Protein AF-A0A1W0A9P4-F1 (afdb_monomer_lite)

Secondary structure (DSSP, 8-state):
----SSSGGG---TTHHHHHHHHHHHHHTTT-GGG-HHHHHHHHHHHHHHHHHHHHT----HHHHHHHHHT--

Structure (mmCIF, N/CA/C/O backbone):
data_AF-A0A1W0A9P4-F1
#
_entry.id   AF-A0A1W0A9P4-F1
#
loop_
_atom_site.group_PDB
_atom_site.id
_atom_site.type_symbol
_atom_site.label_atom_id
_atom_site.label_alt_id
_atom_site.label_comp_id
_atom_site.label_asym_id
_atom_site.label_entity_id
_atom_site.label_seq_id
_atom_site.pdbx_PDB_ins_code
_atom_site.Cartn_x
_atom_site.Cartn_y
_atom_site.Cartn_z
_atom_site.occupancy
_atom_site.B_iso_or_equiv
_atom_site.auth_seq_id
_atom_site.auth_comp_id
_atom_site.auth_asym_id
_atom_site.auth_atom_id
_atom_site.pdbx_PDB_model_num
ATOM 1 N N . MET A 1 1 ? -13.930 36.069 2.706 1.00 38.91 1 MET A N 1
ATOM 2 C CA . MET A 1 1 ? -13.601 34.998 1.738 1.00 38.91 1 MET A CA 1
ATOM 3 C C . MET A 1 1 ? -12.828 33.873 2.430 1.00 38.91 1 MET A C 1
ATOM 5 O O . MET A 1 1 ? -11.915 34.158 3.186 1.00 38.91 1 MET A O 1
ATOM 9 N N . LYS A 1 2 ? -13.239 32.623 2.152 1.00 44.00 2 LYS A N 1
ATOM 10 C CA . LYS A 1 2 ? -12.538 31.324 2.291 1.00 44.00 2 LYS A CA 1
ATOM 11 C C . LYS A 1 2 ? -12.000 30.879 3.672 1.00 44.00 2 LYS A C 1
ATOM 13 O O . LYS A 1 2 ? -10.801 30.799 3.900 1.00 44.00 2 LYS A O 1
ATOM 18 N N . LYS A 1 3 ? -12.908 30.369 4.517 1.00 47.47 3 LYS A N 1
ATOM 19 C CA . LYS A 1 3 ? -12.623 29.286 5.487 1.00 47.47 3 LYS A CA 1
ATOM 20 C C . LYS A 1 3 ? -12.701 27.930 4.762 1.00 47.47 3 LYS A C 1
ATOM 22 O O . LYS A 1 3 ? -13.699 27.231 4.891 1.00 47.47 3 LYS A O 1
ATOM 27 N N . MET A 1 4 ? -11.725 27.584 3.921 1.00 45.38 4 MET A N 1
ATOM 28 C CA . MET A 1 4 ? -11.807 26.343 3.125 1.00 45.38 4 MET A CA 1
ATOM 29 C C . MET A 1 4 ? -10.437 25.744 2.778 1.00 45.38 4 MET A C 1
ATOM 31 O O . MET A 1 4 ? -10.186 25.373 1.642 1.00 45.38 4 MET A O 1
ATOM 35 N N . THR A 1 5 ? -9.533 25.651 3.752 1.00 48.75 5 THR A N 1
ATOM 36 C CA . THR A 1 5 ? -8.245 24.944 3.569 1.00 48.75 5 THR A CA 1
ATOM 37 C C . THR A 1 5 ? -7.909 23.962 4.690 1.00 48.75 5 THR A C 1
ATOM 39 O O . THR A 1 5 ? -6.915 23.255 4.600 1.00 48.75 5 THR A O 1
ATOM 42 N N . ARG A 1 6 ? -8.750 23.831 5.728 1.00 47.00 6 ARG A N 1
ATOM 43 C CA . ARG A 1 6 ? -8.428 23.014 6.915 1.00 47.00 6 ARG A CA 1
ATOM 44 C C . ARG A 1 6 ? -9.150 21.660 7.004 1.00 47.00 6 ARG A C 1
ATOM 46 O O . ARG A 1 6 ? -8.974 20.954 7.986 1.00 47.00 6 ARG A O 1
ATOM 53 N N . ARG A 1 7 ? -9.960 21.280 6.005 1.00 43.72 7 ARG A N 1
ATOM 54 C CA . ARG A 1 7 ? -10.614 19.951 5.977 1.00 43.72 7 ARG A CA 1
ATOM 55 C C . ARG A 1 7 ? -9.846 18.890 5.188 1.00 43.72 7 ARG A C 1
ATOM 57 O O . ARG A 1 7 ? -10.001 17.720 5.489 1.00 43.72 7 ARG A O 1
ATOM 64 N N . VAL A 1 8 ? -8.972 19.280 4.261 1.00 45.56 8 VAL A N 1
ATOM 65 C CA . VAL A 1 8 ? -8.248 18.313 3.411 1.00 45.56 8 VAL A CA 1
ATOM 66 C C . VAL A 1 8 ? -7.008 17.737 4.110 1.00 45.56 8 VAL A C 1
ATOM 68 O O . VAL A 1 8 ? -6.605 16.618 3.832 1.00 45.56 8 VAL A O 1
ATOM 71 N N . ALA A 1 9 ? -6.438 18.444 5.092 1.00 42.94 9 ALA A N 1
ATOM 72 C CA . ALA A 1 9 ? -5.289 17.949 5.859 1.00 42.94 9 ALA A CA 1
ATOM 73 C C . ALA A 1 9 ? -5.652 16.893 6.929 1.00 42.94 9 ALA A C 1
ATOM 75 O O . ALA A 1 9 ? -4.759 16.349 7.569 1.00 42.94 9 ALA A O 1
ATOM 76 N N . SER A 1 10 ? -6.946 16.615 7.148 1.00 45.34 10 SER A N 1
ATOM 77 C CA . SER A 1 10 ? -7.426 15.650 8.154 1.00 45.34 10 SER A CA 1
ATOM 78 C C . SER A 1 10 ? -7.691 14.249 7.589 1.00 45.34 10 SER A C 1
ATOM 80 O O . SER A 1 10 ? -8.004 13.346 8.360 1.00 45.34 10 SER A O 1
ATOM 82 N N . GLU A 1 11 ? -7.590 14.062 6.275 1.00 50.00 11 GLU A N 1
ATOM 83 C CA . GLU A 1 11 ? -7.870 12.790 5.596 1.00 50.00 11 GLU A CA 1
ATOM 84 C C . GLU A 1 11 ? -6.654 12.328 4.790 1.00 50.00 11 GLU A C 1
ATOM 86 O O . GLU A 1 11 ? -6.778 11.831 3.676 1.00 50.00 11 GLU A O 1
ATOM 91 N N . SER A 1 12 ? -5.447 12.476 5.345 1.00 53.44 12 SER A N 1
ATOM 92 C CA . SER A 1 12 ? -4.379 11.579 4.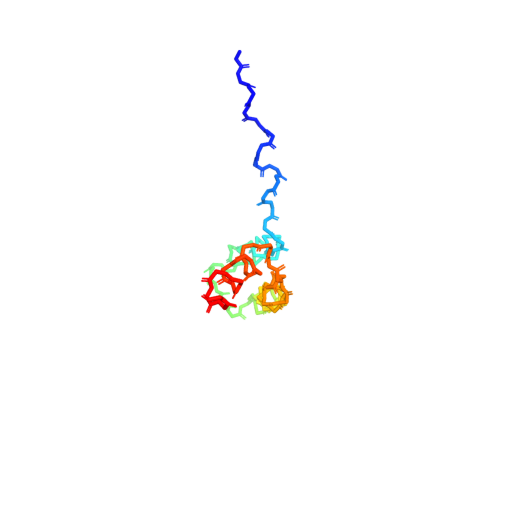910 1.00 53.44 12 SER A CA 1
ATOM 93 C C . SER A 1 12 ? -4.799 10.183 5.350 1.00 53.44 12 SER A C 1
ATOM 95 O O . SER A 1 12 ? -4.672 9.844 6.528 1.00 53.44 12 SER A O 1
ATOM 97 N N . ASN A 1 13 ? -5.360 9.398 4.431 1.00 66.62 13 ASN A N 1
ATOM 98 C CA . ASN A 1 13 ? -5.686 8.005 4.707 1.00 66.62 13 ASN A CA 1
ATOM 99 C C . ASN A 1 13 ? -4.409 7.322 5.206 1.00 66.62 13 ASN A C 1
ATOM 101 O O . ASN A 1 13 ? -3.338 7.544 4.648 1.00 66.62 13 ASN A O 1
ATOM 105 N N . GLU A 1 14 ? -4.505 6.515 6.262 1.00 73.31 14 GLU A N 1
ATOM 106 C CA . GLU A 1 14 ? -3.341 5.935 6.956 1.00 73.31 14 GLU A CA 1
ATOM 107 C C . GLU A 1 14 ? -2.375 5.170 6.025 1.00 73.31 14 GLU A C 1
ATOM 109 O O . GLU A 1 14 ? -1.226 4.996 6.398 1.00 73.31 14 GLU A O 1
ATOM 114 N N . CYS A 1 15 ? -2.822 4.754 4.830 1.00 83.75 15 CYS A N 1
ATOM 115 C CA . CYS A 1 15 ? -2.019 4.055 3.811 1.00 83.75 15 CYS A CA 1
ATOM 116 C C . CYS A 1 15 ? -1.729 4.867 2.538 1.00 83.75 15 CYS A C 1
ATOM 118 O O . CYS A 1 15 ? -1.230 4.342 1.541 1.00 83.75 15 CYS A O 1
ATOM 120 N N . GLN A 1 16 ? -2.125 6.139 2.521 1.00 82.31 16 GLN A N 1
ATOM 121 C CA . GLN A 1 16 ? -1.881 7.049 1.411 1.00 82.31 16 GLN A CA 1
ATOM 122 C C . GLN A 1 16 ? -0.386 7.237 1.096 1.00 82.31 16 GLN A C 1
ATOM 124 O O . GLN A 1 16 ? -0.066 7.250 -0.094 1.00 82.31 16 GLN A O 1
ATOM 129 N N . PRO A 1 17 ? 0.543 7.356 2.069 1.00 87.06 17 PRO A N 1
ATOM 130 C CA . PRO A 1 17 ? 1.955 7.516 1.731 1.00 87.06 17 PRO A CA 1
ATOM 131 C C . PRO A 1 17 ? 2.547 6.266 1.062 1.00 87.06 17 PRO A C 1
ATOM 133 O O . PRO A 1 17 ? 3.246 6.395 0.058 1.00 87.06 17 PRO A O 1
ATOM 136 N N . GLU A 1 18 ? 2.217 5.063 1.532 1.00 85.62 18 GLU A N 1
ATOM 137 C CA . GLU A 1 18 ? 2.659 3.794 0.939 1.00 85.62 18 GLU A 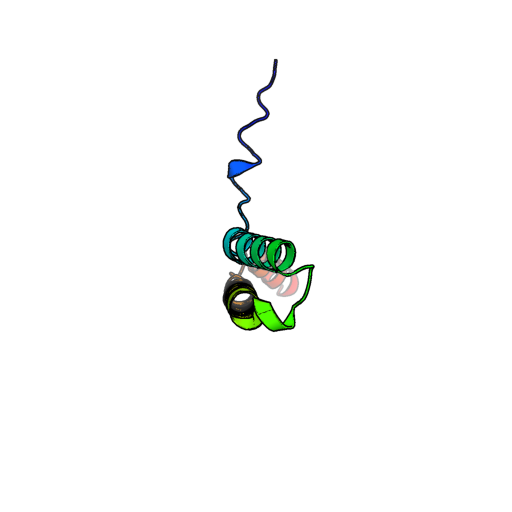CA 1
ATOM 138 C C . GLU A 1 18 ? 2.095 3.613 -0.473 1.00 85.62 18 GLU A C 1
ATOM 140 O O . GLU A 1 18 ? 2.810 3.206 -1.389 1.00 85.62 18 GLU A O 1
ATOM 145 N N . PHE A 1 19 ? 0.833 3.993 -0.681 1.00 86.69 19 PHE A N 1
ATOM 146 C CA . PHE A 1 19 ? 0.220 3.973 -2.004 1.00 86.69 19 PHE A CA 1
ATOM 147 C C . PHE A 1 19 ? 0.898 4.954 -2.971 1.00 86.69 19 PHE A C 1
ATOM 149 O O . PHE A 1 19 ? 1.206 4.590 -4.105 1.00 86.69 19 PHE A O 1
ATOM 156 N N . LEU A 1 20 ? 1.189 6.183 -2.534 1.00 88.69 20 LEU A N 1
ATOM 157 C CA . LEU A 1 20 ? 1.890 7.170 -3.362 1.00 88.69 20 LEU A CA 1
ATOM 158 C C . LEU A 1 20 ? 3.315 6.722 -3.714 1.00 88.69 20 LEU A C 1
ATOM 160 O O . LEU A 1 20 ? 3.757 6.956 -4.839 1.00 88.69 20 LEU A O 1
ATOM 164 N N . MET A 1 21 ? 4.014 6.036 -2.802 1.00 88.19 21 MET A N 1
ATOM 165 C CA . MET A 1 21 ? 5.317 5.431 -3.099 1.00 88.19 21 MET A CA 1
ATOM 166 C C . MET A 1 21 ? 5.214 4.352 -4.182 1.00 88.19 21 MET A C 1
ATOM 168 O O . MET A 1 21 ? 6.026 4.346 -5.108 1.00 88.19 21 MET A O 1
ATOM 172 N N . PHE A 1 22 ? 4.190 3.497 -4.124 1.00 89.38 22 PHE A N 1
ATOM 173 C CA . PHE A 1 22 ? 3.934 2.492 -5.158 1.00 89.38 22 PHE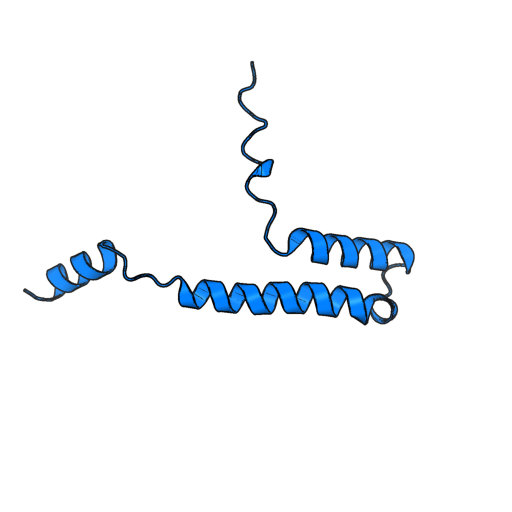 A CA 1
ATOM 174 C C . PHE A 1 22 ? 3.631 3.120 -6.526 1.00 89.38 22 PHE A C 1
ATOM 176 O O . PHE A 1 22 ? 4.255 2.748 -7.521 1.00 89.38 22 PHE A O 1
ATOM 183 N N . ILE A 1 23 ? 2.746 4.124 -6.587 1.00 90.00 23 ILE A N 1
ATOM 184 C CA . ILE A 1 23 ? 2.461 4.854 -7.835 1.00 90.00 23 ILE A CA 1
ATOM 185 C C . ILE A 1 23 ? 3.729 5.528 -8.381 1.00 90.00 23 ILE A C 1
ATOM 187 O O . ILE A 1 23 ? 3.999 5.466 -9.581 1.00 90.00 23 ILE A O 1
ATOM 191 N N . GLY A 1 24 ? 4.541 6.133 -7.510 1.00 90.69 24 GLY A N 1
ATOM 192 C CA . GLY A 1 24 ? 5.807 6.753 -7.895 1.00 90.69 24 GLY A CA 1
ATOM 193 C C . GLY A 1 24 ? 6.824 5.753 -8.458 1.00 90.69 24 GLY A C 1
ATOM 194 O O . GLY A 1 24 ? 7.527 6.072 -9.417 1.00 90.69 24 GLY A O 1
ATOM 195 N N . ALA A 1 25 ? 6.890 4.540 -7.905 1.00 89.00 25 ALA A N 1
ATOM 196 C CA . ALA A 1 25 ? 7.735 3.466 -8.423 1.00 89.00 25 ALA A CA 1
ATOM 197 C C . ALA A 1 25 ? 7.238 2.963 -9.788 1.00 89.00 25 ALA A C 1
ATOM 199 O O . ALA A 1 25 ? 8.034 2.833 -10.719 1.00 89.00 25 ALA A O 1
ATOM 200 N N . MET A 1 26 ? 5.925 2.778 -9.951 1.00 91.38 26 MET A N 1
ATOM 201 C CA . MET A 1 26 ? 5.335 2.395 -11.237 1.00 91.38 26 MET A CA 1
ATOM 202 C C . MET A 1 26 ? 5.613 3.429 -12.325 1.00 91.38 26 MET A C 1
ATOM 204 O O . MET A 1 26 ? 6.015 3.060 -13.426 1.00 91.38 26 MET A O 1
ATOM 208 N N . ALA A 1 27 ? 5.480 4.721 -12.016 1.00 91.94 27 ALA A N 1
ATOM 209 C CA . ALA A 1 27 ? 5.777 5.789 -12.966 1.00 91.94 27 ALA A CA 1
ATOM 210 C C . ALA A 1 27 ? 7.238 5.749 -13.459 1.00 91.94 27 ALA A C 1
ATOM 212 O O . ALA A 1 27 ? 7.497 6.004 -14.632 1.00 91.94 27 ALA A O 1
ATOM 213 N N . LYS A 1 28 ? 8.192 5.372 -12.596 1.00 92.06 28 LYS A N 1
ATOM 214 C CA . LYS A 1 28 ? 9.613 5.214 -12.964 1.00 92.06 28 LYS A CA 1
ATOM 215 C C . LYS A 1 28 ? 9.892 3.968 -13.804 1.00 92.06 28 LYS A C 1
ATOM 217 O O . LYS A 1 28 ? 10.870 3.942 -14.546 1.00 92.06 28 LYS A O 1
ATOM 222 N N . HIS A 1 29 ? 9.060 2.938 -13.683 1.00 91.19 29 HIS A N 1
ATOM 223 C CA . HIS A 1 29 ? 9.241 1.649 -14.348 1.00 91.19 29 HIS A CA 1
ATOM 224 C C . HIS A 1 29 ? 8.256 1.417 -15.501 1.00 91.19 29 HIS A C 1
ATOM 226 O O . HIS A 1 29 ? 7.983 0.271 -15.841 1.00 91.19 29 HIS A O 1
ATOM 232 N N . ASN A 1 30 ? 7.739 2.480 -16.131 1.00 91.62 30 ASN A N 1
ATOM 233 C CA . ASN A 1 30 ? 6.773 2.390 -17.237 1.00 91.62 30 ASN A CA 1
ATOM 234 C C . ASN A 1 30 ? 5.530 1.552 -16.892 1.00 91.62 30 ASN A C 1
ATOM 236 O O . ASN A 1 30 ? 5.021 0.814 -17.730 1.00 91.62 30 ASN A O 1
ATOM 240 N N . TRP A 1 31 ? 5.052 1.662 -15.652 1.00 86.06 31 TRP A N 1
ATOM 241 C CA . TRP A 1 31 ? 3.902 0.923 -15.123 1.00 86.06 31 TRP A CA 1
ATOM 242 C C . TRP A 1 31 ? 4.095 -0.601 -15.053 1.00 86.06 31 TRP A C 1
ATOM 244 O O . TRP A 1 31 ? 3.129 -1.351 -14.919 1.00 86.06 31 TRP A O 1
ATOM 254 N N . ASP A 1 32 ? 5.345 -1.069 -15.069 1.00 88.56 32 ASP A N 1
ATOM 255 C CA . ASP A 1 32 ? 5.691 -2.470 -14.842 1.00 88.56 32 ASP A CA 1
ATOM 256 C C . ASP A 1 32 ? 5.616 -2.825 -13.348 1.00 88.56 32 ASP A C 1
ATOM 258 O O . ASP A 1 32 ? 6.553 -2.614 -12.573 1.00 88.56 32 ASP A O 1
ATOM 262 N N . SER A 1 33 ? 4.481 -3.399 -12.948 1.00 82.44 33 SER A N 1
ATOM 263 C CA . SER A 1 33 ? 4.230 -3.822 -11.564 1.00 82.44 33 SER A CA 1
ATOM 264 C C . SER A 1 33 ? 5.213 -4.880 -11.039 1.00 82.44 33 SER A C 1
ATOM 266 O O . SER A 1 33 ? 5.430 -4.954 -9.828 1.00 82.44 33 SER A O 1
ATOM 268 N N . SER A 1 34 ? 5.864 -5.656 -11.918 1.00 89.50 34 SER A N 1
ATOM 269 C CA . SER A 1 34 ? 6.817 -6.704 -11.517 1.00 89.50 34 SER A CA 1
ATOM 270 C C . SER A 1 34 ? 8.089 -6.139 -10.876 1.00 89.50 34 SER A C 1
ATOM 272 O O . SER A 1 34 ? 8.754 -6.821 -10.096 1.00 89.50 34 SER A O 1
ATOM 274 N N . LYS A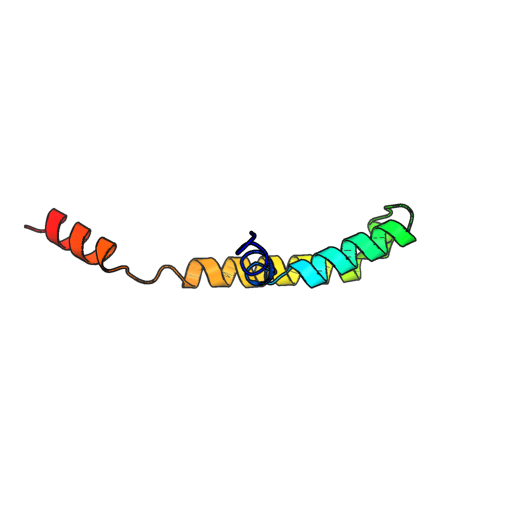 1 35 ? 8.402 -4.867 -11.147 1.00 87.44 35 LYS A N 1
ATOM 275 C CA . LYS A 1 35 ? 9.555 -4.152 -10.581 1.00 87.44 35 LYS A CA 1
ATOM 276 C C . LYS A 1 35 ? 9.229 -3.406 -9.288 1.00 87.44 35 LYS A C 1
ATOM 278 O O . LYS A 1 35 ? 10.143 -2.947 -8.614 1.00 87.44 35 LYS A O 1
ATOM 283 N N . CYS A 1 36 ? 7.950 -3.320 -8.922 1.00 90.81 3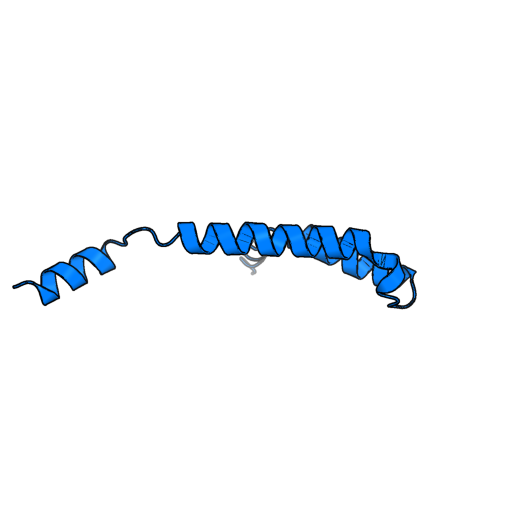6 CYS A N 1
ATOM 284 C CA . CYS A 1 36 ? 7.448 -2.557 -7.772 1.00 90.81 36 CYS A CA 1
ATOM 285 C C . CYS A 1 36 ? 6.861 -3.466 -6.676 1.00 90.81 36 CYS A C 1
ATOM 287 O O . CYS A 1 36 ? 5.968 -3.068 -5.927 1.00 90.81 36 CYS A O 1
ATOM 289 N N . VAL A 1 37 ? 7.318 -4.724 -6.605 1.00 91.81 37 VAL A N 1
ATOM 290 C CA . VAL A 1 37 ? 6.771 -5.755 -5.699 1.00 91.81 37 VAL A CA 1
ATOM 291 C C . VAL A 1 37 ? 6.929 -5.369 -4.229 1.00 91.81 37 VAL A C 1
ATOM 293 O O . VAL A 1 37 ? 6.078 -5.715 -3.407 1.00 91.81 37 VAL A O 1
ATOM 296 N N . ARG A 1 38 ? 8.003 -4.649 -3.883 1.00 90.19 38 ARG A N 1
ATOM 297 C CA . ARG A 1 38 ? 8.252 -4.209 -2.507 1.00 90.19 38 ARG A CA 1
ATOM 298 C C . ARG A 1 38 ? 7.237 -3.151 -2.089 1.00 90.19 38 ARG A C 1
ATOM 300 O O . ARG A 1 38 ? 6.552 -3.322 -1.090 1.00 90.19 38 ARG A O 1
ATOM 307 N N . GLU A 1 39 ? 7.087 -2.115 -2.900 1.00 88.56 39 GLU A N 1
ATOM 308 C CA . GLU A 1 39 ? 6.180 -0.996 -2.661 1.00 88.56 39 GLU A CA 1
ATOM 309 C C . GLU A 1 39 ? 4.718 -1.459 -2.678 1.00 88.56 39 GLU A C 1
ATOM 311 O O . GLU A 1 39 ? 3.913 -1.018 -1.859 1.00 88.56 39 GLU A O 1
ATOM 316 N N . TRP A 1 40 ? 4.386 -2.415 -3.554 1.00 87.81 40 TRP A N 1
ATOM 317 C CA . TRP A 1 40 ? 3.089 -3.088 -3.540 1.00 87.81 40 TRP A CA 1
ATOM 318 C C . TRP A 1 40 ? 2.840 -3.824 -2.222 1.00 87.81 40 TRP A C 1
ATOM 320 O O . TRP A 1 40 ? 1.767 -3.695 -1.634 1.00 87.81 40 TRP A O 1
ATOM 330 N N . ARG A 1 41 ? 3.826 -4.592 -1.738 1.00 91.00 41 ARG A N 1
ATOM 331 C CA . ARG A 1 41 ? 3.721 -5.326 -0.470 1.00 91.00 41 ARG A CA 1
ATOM 332 C C . ARG A 1 41 ? 3.522 -4.373 0.706 1.00 91.00 41 ARG A C 1
ATOM 334 O O . ARG A 1 41 ? 2.687 -4.658 1.561 1.00 91.00 41 ARG A O 1
ATOM 341 N N . ASP A 1 42 ? 4.237 -3.256 0.736 1.00 87.69 42 ASP A N 1
ATOM 342 C CA . ASP A 1 42 ? 4.126 -2.261 1.804 1.00 87.69 42 ASP A CA 1
ATOM 343 C C . ASP A 1 42 ? 2.731 -1.608 1.812 1.00 87.69 42 ASP A C 1
ATOM 345 O O . ASP A 1 42 ? 2.064 -1.573 2.852 1.00 87.69 42 ASP A O 1
ATOM 349 N N . ALA A 1 43 ? 2.225 -1.208 0.639 1.00 87.06 43 ALA A N 1
ATOM 350 C CA . ALA A 1 43 ? 0.867 -0.684 0.493 1.00 87.06 43 ALA A CA 1
ATOM 351 C C . ALA A 1 43 ? -0.201 -1.723 0.884 1.00 87.06 43 ALA A C 1
ATOM 353 O O . ALA A 1 43 ? -1.134 -1.421 1.636 1.00 87.06 43 ALA A O 1
ATOM 354 N N . TYR A 1 44 ? -0.045 -2.971 0.433 1.00 87.88 44 TYR A N 1
ATOM 355 C CA . TYR A 1 44 ? -0.949 -4.074 0.756 1.00 87.88 44 TYR A CA 1
ATOM 356 C C . TYR A 1 44 ? -0.972 -4.380 2.259 1.00 87.88 44 TYR A C 1
ATOM 358 O O . TYR A 1 44 ? -2.044 -4.552 2.847 1.00 87.88 44 TYR A O 1
ATOM 366 N N . ASN A 1 45 ? 0.195 -4.413 2.903 1.00 88.19 45 ASN A N 1
ATOM 367 C CA . ASN A 1 45 ? 0.318 -4.668 4.335 1.00 88.19 45 ASN A CA 1
ATOM 368 C C . ASN A 1 45 ? -0.360 -3.573 5.159 1.00 88.19 45 ASN A C 1
ATOM 370 O O . ASN A 1 45 ? -1.084 -3.897 6.101 1.00 88.19 45 ASN A O 1
ATOM 374 N N . CYS A 1 46 ? -0.197 -2.302 4.779 1.00 85.50 46 CYS A N 1
ATOM 375 C CA . CYS A 1 46 ? -0.889 -1.205 5.449 1.00 85.50 46 CYS A CA 1
ATOM 376 C C . CYS A 1 46 ? -2.414 -1.361 5.353 1.00 85.50 46 CYS A C 1
ATOM 378 O O . CYS A 1 46 ? -3.118 -1.320 6.369 1.00 85.50 46 CYS A O 1
ATOM 380 N N . VAL A 1 47 ? -2.939 -1.611 4.147 1.00 83.56 47 VAL A N 1
ATOM 381 C CA . VAL A 1 47 ? -4.385 -1.784 3.929 1.00 83.56 47 VAL A CA 1
ATOM 382 C C . VAL A 1 47 ? -4.919 -2.976 4.723 1.00 83.56 47 VAL A C 1
ATOM 384 O O . VAL A 1 47 ? -5.961 -2.879 5.373 1.00 83.56 47 VAL A O 1
ATOM 387 N N . THR A 1 48 ? -4.189 -4.090 4.728 1.00 83.56 48 THR A N 1
ATOM 388 C CA . THR A 1 48 ? -4.581 -5.312 5.442 1.00 83.56 48 THR A CA 1
ATOM 389 C C . THR A 1 48 ? -4.560 -5.108 6.960 1.00 83.56 48 THR A C 1
ATOM 391 O O . THR A 1 48 ? -5.504 -5.498 7.652 1.00 83.56 48 THR A O 1
ATOM 394 N N . ALA A 1 49 ? -3.540 -4.429 7.490 1.00 82.00 49 ALA A N 1
ATOM 395 C CA . ALA A 1 49 ? -3.454 -4.085 8.907 1.00 82.00 49 ALA A CA 1
ATOM 396 C C . ALA A 1 49 ? -4.597 -3.152 9.341 1.00 82.00 49 ALA A C 1
ATOM 398 O O . ALA A 1 49 ? -5.195 -3.350 10.401 1.00 82.00 49 ALA A O 1
ATOM 399 N N . ASN A 1 50 ? -4.957 -2.172 8.511 1.00 73.06 50 ASN A N 1
ATOM 400 C CA . ASN A 1 50 ? -6.019 -1.216 8.830 1.00 73.06 50 ASN A CA 1
ATOM 401 C C . ASN A 1 50 ? -7.428 -1.786 8.647 1.00 73.06 50 ASN A C 1
ATOM 403 O O . ASN A 1 50 ? -8.319 -1.481 9.445 1.00 73.06 50 ASN A O 1
ATOM 407 N N . ARG A 1 51 ? -7.629 -2.705 7.697 1.00 70.12 51 ARG A N 1
ATOM 408 C CA . ARG A 1 51 ? -8.869 -3.486 7.583 1.00 70.12 51 ARG A CA 1
ATOM 409 C C . ARG A 1 51 ? -9.174 -4.248 8.880 1.00 70.12 51 ARG A C 1
ATOM 411 O O . ARG A 1 51 ? -10.321 -4.260 9.325 1.00 70.12 51 ARG A O 1
ATOM 418 N N . ASN A 1 52 ? -8.150 -4.803 9.530 1.00 61.03 52 ASN A N 1
ATOM 419 C CA . ASN A 1 52 ? -8.294 -5.516 10.804 1.00 61.03 52 ASN A CA 1
ATOM 420 C C . ASN A 1 52 ? -8.518 -4.581 12.009 1.00 61.03 52 ASN A C 1
ATOM 422 O O . ASN A 1 52 ? -9.154 -4.971 12.985 1.00 61.03 52 ASN A O 1
ATOM 426 N N . LYS A 1 53 ? -8.075 -3.319 11.947 1.00 61.59 53 LYS A N 1
ATOM 427 C CA . LYS A 1 53 ? -8.409 -2.305 12.968 1.00 61.59 53 LYS A CA 1
ATOM 428 C C . LYS A 1 53 ? -9.859 -1.817 12.857 1.00 61.59 53 LYS A C 1
ATOM 430 O O . LYS A 1 53 ? -10.470 -1.471 13.868 1.00 61.59 53 LYS A O 1
ATOM 435 N N . GLY A 1 54 ? -10.422 -1.792 11.647 1.00 53.62 54 GLY A N 1
ATOM 436 C CA . GLY A 1 54 ? -11.813 -1.396 11.399 1.00 53.62 54 GLY A CA 1
ATOM 437 C C . GLY A 1 54 ? -12.838 -2.354 12.017 1.00 53.62 54 GLY A C 1
ATOM 438 O O . GLY A 1 54 ? -13.845 -1.904 12.563 1.00 53.62 54 GLY A O 1
ATOM 439 N N . SER A 1 55 ? -12.561 -3.661 12.019 1.00 50.25 55 SER A N 1
ATOM 440 C CA . SER A 1 55 ? -13.429 -4.664 12.657 1.00 50.25 55 SER A CA 1
ATOM 441 C C . SER A 1 55 ? -13.384 -4.599 14.190 1.00 50.25 55 SER A C 1
ATOM 443 O O . SER A 1 55 ? -14.418 -4.775 14.833 1.00 50.25 55 SER A O 1
ATOM 445 N N . ALA A 1 56 ? -12.235 -4.246 14.777 1.00 51.00 56 ALA A N 1
ATOM 446 C CA . ALA A 1 56 ? -12.086 -4.009 16.217 1.00 51.00 56 ALA A CA 1
ATOM 447 C C . ALA A 1 56 ? -12.771 -2.711 16.703 1.00 51.00 56 ALA A C 1
ATOM 449 O O . ALA A 1 56 ? -13.053 -2.557 17.891 1.00 51.00 56 ALA A O 1
ATOM 450 N N . LYS A 1 57 ? -13.091 -1.776 15.793 1.00 53.31 57 LYS A N 1
ATOM 451 C CA . LYS A 1 57 ? -13.845 -0.540 16.076 1.00 53.31 57 LYS A CA 1
ATOM 452 C C . LYS A 1 57 ? -15.369 -0.704 16.006 1.00 53.31 57 LYS A C 1
ATOM 454 O O . LYS A 1 57 ? -16.073 0.304 16.090 1.00 53.31 57 LYS A O 1
ATOM 459 N N . ARG A 1 58 ? -15.915 -1.928 15.962 1.00 55.81 58 ARG A N 1
ATOM 460 C CA . ARG A 1 58 ? -17.308 -2.183 16.388 1.00 55.81 58 ARG A CA 1
ATOM 461 C C . ARG A 1 58 ? -17.419 -1.984 17.907 1.00 55.81 58 ARG A C 1
ATOM 463 O O . ARG A 1 58 ? -17.687 -2.907 18.666 1.00 55.81 58 ARG A O 1
ATOM 470 N N . LYS A 1 59 ? -17.176 -0.754 18.369 1.00 56.41 59 LYS A N 1
ATOM 471 C CA . LYS A 1 59 ? -17.522 -0.333 19.720 1.00 56.41 59 LYS A CA 1
ATOM 472 C C . LYS A 1 59 ? -19.032 -0.471 19.835 1.00 56.41 59 LYS A C 1
ATOM 474 O O . LYS A 1 59 ? -19.753 0.038 18.977 1.00 56.41 59 LYS A O 1
ATOM 479 N N . SER A 1 60 ? -19.488 -1.166 20.871 1.00 59.12 60 SER A N 1
ATOM 480 C CA . SER A 1 60 ? -20.891 -1.157 21.266 1.00 59.12 60 SER A CA 1
ATOM 481 C C . SER A 1 60 ? -21.328 0.301 21.384 1.00 59.12 60 SER A C 1
ATOM 483 O O . SER A 1 60 ? -20.839 1.035 22.243 1.00 59.12 60 SER A O 1
ATOM 485 N N . THR A 1 61 ? -22.133 0.776 20.438 1.00 70.06 61 THR A N 1
ATOM 486 C CA . THR A 1 61 ? -22.609 2.156 20.454 1.00 70.06 61 THR A CA 1
ATOM 487 C C . THR A 1 61 ? -23.773 2.251 21.428 1.00 70.06 61 THR A C 1
ATOM 489 O O . THR A 1 61 ? -24.498 1.280 21.643 1.00 70.06 61 THR A O 1
ATOM 492 N N . LEU A 1 62 ? -24.002 3.432 22.002 1.00 71.94 62 LEU A N 1
ATOM 493 C CA . LEU A 1 62 ? -25.218 3.680 22.780 1.00 71.94 62 LEU A CA 1
ATOM 494 C C . LEU A 1 62 ? -26.469 3.271 21.979 1.00 71.94 62 LEU A C 1
ATOM 496 O O . LEU A 1 62 ? -27.351 2.621 22.525 1.00 71.94 62 LEU A O 1
ATOM 500 N N . ASN A 1 63 ? -26.480 3.519 20.664 1.00 70.44 63 ASN A N 1
ATOM 501 C CA . ASN A 1 63 ? -27.548 3.082 19.759 1.00 70.44 63 ASN A CA 1
ATOM 502 C C . ASN A 1 63 ? -27.751 1.558 19.743 1.00 70.44 63 ASN A C 1
ATOM 504 O O . ASN A 1 63 ? -28.891 1.108 19.694 1.00 70.44 63 ASN A O 1
ATOM 508 N N . TYR A 1 64 ? -26.683 0.758 19.828 1.00 73.56 64 TYR A N 1
ATOM 509 C CA . TYR A 1 64 ? -26.798 -0.697 19.968 1.00 73.56 64 TYR A CA 1
ATOM 510 C C . TYR A 1 64 ? -27.497 -1.083 21.280 1.00 73.56 64 TYR A C 1
ATOM 512 O O . TYR A 1 64 ? -28.401 -1.917 21.273 1.00 73.56 64 TYR A O 1
ATOM 520 N N . HIS A 1 65 ? -27.145 -0.444 22.399 1.00 75.69 65 HIS A N 1
ATOM 521 C CA . HIS A 1 65 ? -27.791 -0.705 23.690 1.00 75.69 65 HIS A CA 1
ATOM 522 C C . HIS A 1 65 ? -29.244 -0.211 23.742 1.00 75.69 65 HIS A C 1
ATOM 524 O O . HIS A 1 65 ? -30.101 -0.928 24.252 1.00 75.69 65 HIS A O 1
ATOM 530 N N . VAL A 1 66 ? -29.536 0.957 23.163 1.00 77.31 66 VAL A N 1
ATOM 531 C CA . VAL A 1 66 ? -30.891 1.523 23.064 1.00 77.31 66 VAL A CA 1
ATOM 532 C C . VAL A 1 66 ? -31.788 0.636 22.201 1.00 77.31 66 VAL A C 1
ATOM 534 O O . VAL A 1 66 ? -32.886 0.297 22.628 1.00 77.31 66 VAL A O 1
ATOM 537 N N . MET A 1 67 ? -31.318 0.175 21.036 1.00 72.44 67 MET A N 1
ATOM 538 C CA . MET A 1 67 ? -32.092 -0.759 20.207 1.00 72.44 67 MET A CA 1
ATOM 539 C C . MET A 1 67 ? -32.275 -2.128 20.866 1.00 72.44 67 MET A C 1
ATOM 541 O O . MET A 1 67 ? -33.306 -2.764 20.663 1.00 72.44 67 MET A O 1
ATOM 545 N N . ARG A 1 68 ? -31.302 -2.591 21.661 1.00 72.00 68 ARG A N 1
ATOM 546 C CA . ARG A 1 68 ? -31.433 -3.843 22.417 1.00 72.00 68 ARG A CA 1
ATOM 547 C C . ARG A 1 68 ? -32.467 -3.731 23.539 1.00 72.00 68 ARG A C 1
ATOM 549 O O . ARG A 1 68 ? -33.221 -4.673 23.732 1.00 72.00 68 ARG A O 1
ATOM 556 N N . LEU A 1 69 ? -32.517 -2.600 24.245 1.00 74.56 69 LEU A N 1
ATOM 557 C CA . LEU A 1 69 ? -33.539 -2.326 25.263 1.00 74.56 69 LEU A CA 1
ATOM 558 C C . LEU A 1 69 ? -34.926 -2.149 24.634 1.00 74.56 69 LEU A C 1
ATOM 560 O O . LEU A 1 69 ? -35.891 -2.705 25.136 1.00 74.56 69 LEU A O 1
ATOM 564 N N . ALA A 1 70 ? -35.016 -1.461 23.494 1.00 69.81 70 ALA A N 1
ATOM 565 C CA . ALA A 1 70 ? -36.271 -1.284 22.762 1.00 69.81 70 ALA A CA 1
ATOM 566 C C . ALA A 1 70 ? -36.827 -2.589 22.155 1.00 69.81 70 ALA A C 1
ATOM 568 O O . ALA A 1 70 ? -38.014 -2.663 21.869 1.00 69.81 70 ALA A O 1
ATOM 569 N N . LYS A 1 71 ? -35.982 -3.609 21.940 1.00 71.19 71 LYS A N 1
ATOM 570 C CA . LYS A 1 71 ? -36.387 -4.966 21.523 1.00 71.19 71 LYS A CA 1
ATOM 571 C C . LYS A 1 71 ? -36.590 -5.938 22.697 1.00 71.19 71 LYS A C 1
ATOM 573 O O . LYS A 1 71 ? -36.844 -7.113 22.451 1.00 71.19 71 LYS A O 1
ATOM 578 N N . GLY A 1 72 ? -36.400 -5.481 23.935 1.00 57.56 72 GLY A N 1
ATOM 579 C CA . GLY A 1 72 ? -36.355 -6.313 25.140 1.00 57.56 72 GLY A CA 1
ATOM 580 C C . GLY A 1 72 ? -37.137 -5.740 26.322 1.00 57.56 72 GLY A C 1
ATOM 581 O O . GLY A 1 72 ? -36.702 -5.915 27.459 1.00 57.56 72 GLY A O 1
ATOM 58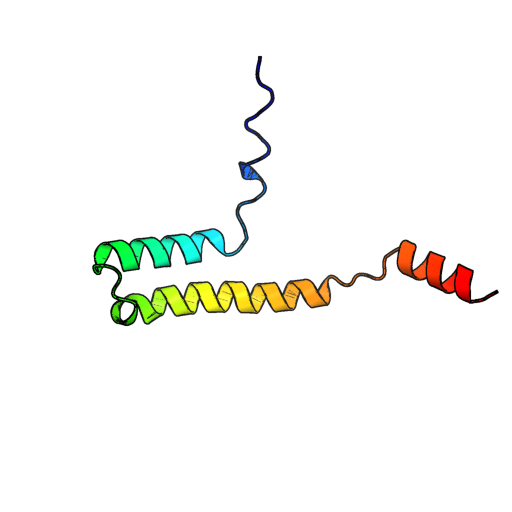2 N N . LEU A 1 73 ? -38.254 -5.070 26.020 1.00 48.56 73 LEU A N 1
ATOM 583 C CA . LEU A 1 73 ? -39.490 -5.013 26.804 1.00 48.56 73 LEU A CA 1
ATOM 584 C C . LEU A 1 73 ? -40.620 -5.467 25.876 1.00 48.56 73 LEU A C 1
ATOM 586 O O . LEU A 1 73 ? -40.633 -4.973 24.724 1.00 48.56 73 LEU A O 1
#

pLDDT: mean 72.91, std 16.87, range [38.91, 92.06]

Foldseek 3Di:
DDPDDPPVVVPPPQLVVLVVVLVVQCVVVVNPVVRSVPSVVSSVVRVVVVVVVVVVPVDCDVVNVVVVVVVVD

Organism: NCBI:txid74557

Radius of gyration: 20.17 Å; chains: 1; bounding box: 49×42×44 Å

Sequence (73 aa):
MKKMTRRVASESNECQPEFLMFIGAMAKHNWDSSKCVREWRDAYNCVTANRNKGSAKRKSTLNYHVMRLAKGL